Protein AF-A0A3B8U7I8-F1 (afdb_monomer_lite)

Foldseek 3Di:
DDDDDDPDPDDQWDWDDDPFFIWIQAPNDIFTDGCVLVVLVVPDDPVQVVCWDQDPSFKIARPVSRDIDGNVCRVCVVVPVPCPPPPD

pLDDT: mean 72.23, std 17.21, range [31.89, 88.62]

Sequence (88 aa):
MKSAALGKNTSPIEITITKFGLWLYINDEEFFLPYEDHPFFKNATLNDIYNIELLHKEHLYWPTLDVDLSISILKNPSHFPVIAKSKK

Structure (mmCIF, N/CA/C/O backbone):
data_AF-A0A3B8U7I8-F1
#
_entry.id   AF-A0A3B8U7I8-F1
#
loop_
_atom_site.group_PDB
_atom_site.id
_atom_site.type_symbol
_atom_site.label_atom_id
_atom_site.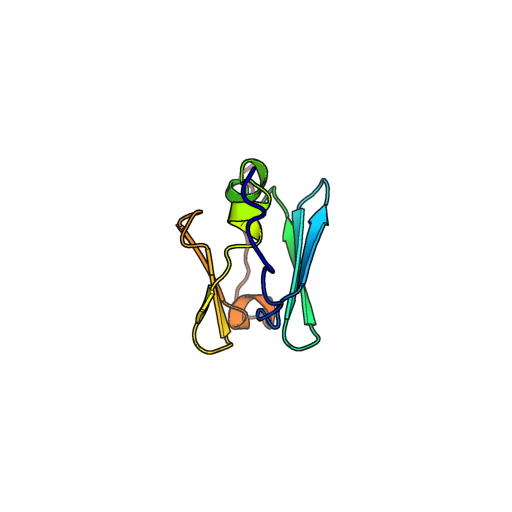label_alt_id
_atom_site.label_comp_id
_atom_site.label_asym_id
_atom_site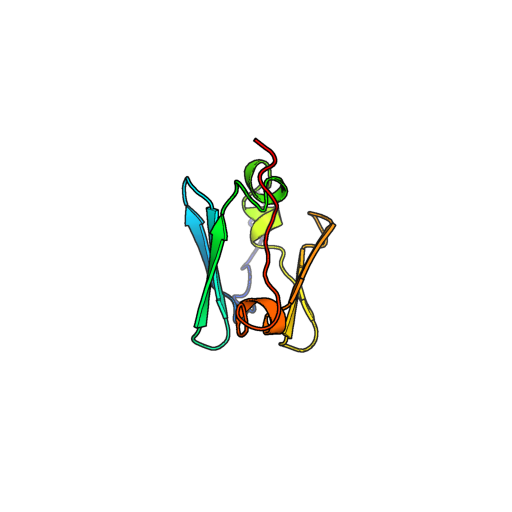.label_entity_id
_atom_site.label_seq_id
_atom_site.pdbx_PDB_ins_code
_atom_site.Cartn_x
_atom_site.Cartn_y
_atom_site.Cartn_z
_atom_site.occupancy
_atom_site.B_iso_or_equiv
_atom_site.auth_seq_id
_atom_site.auth_comp_id
_atom_site.auth_asym_id
_atom_site.auth_atom_id
_atom_site.pdbx_PDB_model_num
ATOM 1 N N . MET A 1 1 ? -15.702 -29.419 11.131 1.00 36.38 1 MET A N 1
ATOM 2 C CA . MET A 1 1 ? -15.078 -28.086 11.003 1.00 36.38 1 MET A CA 1
ATOM 3 C C . MET A 1 1 ? -14.426 -28.040 9.632 1.00 36.38 1 MET A C 1
ATOM 5 O O . MET A 1 1 ? -13.569 -28.872 9.377 1.00 36.38 1 MET A O 1
ATOM 9 N N . LYS A 1 2 ? -14.950 -27.239 8.697 1.00 31.89 2 LYS A N 1
ATOM 10 C CA . LYS A 1 2 ? -14.493 -27.247 7.299 1.00 31.89 2 LYS A CA 1
ATOM 11 C C . LYS A 1 2 ? -13.320 -26.283 7.158 1.00 31.89 2 LYS A C 1
ATOM 13 O O . LYS A 1 2 ? -13.497 -25.076 7.257 1.00 31.89 2 LYS A O 1
ATOM 18 N N . SER A 1 3 ? -12.139 -26.850 6.966 1.00 49.53 3 SER A N 1
ATOM 19 C CA . SER A 1 3 ? -10.937 -26.187 6.478 1.00 49.53 3 SER A CA 1
ATOM 20 C C . SER A 1 3 ? -11.232 -25.565 5.107 1.00 49.53 3 SER A C 1
ATOM 22 O O . SER A 1 3 ? -11.541 -26.283 4.158 1.00 49.53 3 SER A O 1
ATOM 24 N N . ALA A 1 4 ? -11.184 -24.234 5.008 1.00 44.34 4 ALA A N 1
ATOM 25 C CA . ALA A 1 4 ? -11.239 -23.531 3.729 1.00 44.34 4 ALA A CA 1
ATOM 26 C C . ALA A 1 4 ? -9.837 -23.560 3.107 1.00 44.34 4 ALA A C 1
ATOM 28 O O . ALA A 1 4 ? -8.867 -23.067 3.678 1.00 44.34 4 ALA A O 1
ATOM 29 N N . ALA A 1 5 ? -9.744 -24.261 1.984 1.00 41.03 5 ALA A N 1
ATOM 30 C CA . ALA A 1 5 ? -8.520 -24.606 1.292 1.00 41.03 5 ALA A CA 1
ATOM 31 C C . ALA A 1 5 ? -7.833 -23.395 0.635 1.00 41.03 5 ALA A C 1
ATOM 33 O O . ALA A 1 5 ? -8.497 -22.552 0.042 1.00 41.03 5 ALA A O 1
ATOM 34 N N . LEU A 1 6 ? -6.496 -23.399 0.718 1.00 47.50 6 LEU A N 1
ATOM 35 C CA . LEU A 1 6 ? -5.510 -22.810 -0.199 1.00 47.50 6 LEU A CA 1
ATOM 36 C C . LEU A 1 6 ? -5.918 -21.496 -0.899 1.00 47.50 6 LEU A C 1
ATOM 38 O O . LEU A 1 6 ? -6.426 -21.499 -2.021 1.00 47.50 6 LEU A O 1
ATOM 42 N N . GLY A 1 7 ? -5.565 -20.364 -0.287 1.00 40.94 7 GLY A N 1
ATOM 43 C CA . GLY A 1 7 ? -5.396 -19.109 -1.018 1.00 40.94 7 GLY A CA 1
ATOM 44 C C . GLY A 1 7 ? -4.202 -19.252 -1.957 1.00 40.94 7 GLY A C 1
ATOM 45 O O . GLY A 1 7 ? -3.052 -19.133 -1.548 1.00 40.94 7 GLY A O 1
ATOM 46 N N . LYS A 1 8 ? -4.473 -19.629 -3.202 1.00 38.66 8 LYS A N 1
ATOM 47 C CA . LYS A 1 8 ? -3.502 -19.728 -4.289 1.00 38.66 8 LYS A CA 1
ATOM 48 C C . LYS A 1 8 ? -2.784 -18.372 -4.397 1.00 38.66 8 LYS A C 1
ATOM 50 O O . LYS A 1 8 ? -3.439 -17.375 -4.673 1.00 38.66 8 LYS A O 1
ATOM 55 N N . ASN A 1 9 ? -1.471 -18.326 -4.158 1.00 44.25 9 ASN A N 1
ATOM 56 C CA . ASN A 1 9 ? -0.644 -17.147 -4.444 1.00 44.25 9 ASN A CA 1
ATOM 57 C C . ASN A 1 9 ? -0.776 -16.819 -5.940 1.00 44.25 9 ASN A C 1
ATOM 59 O O . ASN A 1 9 ? -0.163 -17.494 -6.766 1.00 44.25 9 ASN A O 1
ATOM 63 N N . THR A 1 10 ? -1.616 -15.852 -6.311 1.00 43.16 10 THR A N 1
ATOM 64 C CA . THR A 1 10 ? -1.781 -15.426 -7.715 1.00 43.16 10 THR A CA 1
ATOM 65 C C . THR A 1 10 ? -1.718 -13.917 -7.911 1.00 43.16 10 THR A C 1
ATOM 67 O O . THR A 1 10 ? -2.040 -13.440 -8.995 1.00 43.16 10 THR A O 1
ATOM 70 N N . SER A 1 11 ? -1.270 -13.163 -6.911 1.00 54.12 11 SER A N 1
ATOM 71 C CA . SER A 1 11 ? -1.021 -11.732 -7.066 1.00 54.12 11 SER A CA 1
ATOM 72 C C . SER A 1 11 ? 0.483 -11.535 -7.278 1.00 54.12 11 SER A C 1
ATOM 74 O O . SER A 1 11 ? 1.247 -11.907 -6.392 1.00 54.12 11 SER A O 1
ATOM 76 N N . PRO A 1 12 ? 0.953 -10.963 -8.402 1.00 65.06 12 PRO A N 1
ATOM 77 C CA . PRO A 1 12 ? 2.362 -10.583 -8.601 1.00 65.06 12 PRO A CA 1
ATOM 78 C C . PRO A 1 12 ? 2.767 -9.373 -7.729 1.00 65.06 12 PRO A C 1
ATOM 80 O O . PRO A 1 12 ? 3.625 -8.583 -8.107 1.00 65.06 12 PRO A O 1
ATOM 83 N N . ILE A 1 13 ? 2.067 -9.184 -6.611 1.00 74.88 13 ILE A N 1
ATOM 84 C CA . ILE A 1 13 ? 2.076 -8.009 -5.756 1.00 74.88 13 ILE A CA 1
ATOM 85 C C . ILE A 1 13 ? 2.296 -8.515 -4.342 1.00 74.88 13 ILE A C 1
ATOM 87 O O . ILE A 1 13 ? 1.450 -9.244 -3.817 1.00 74.88 13 ILE A O 1
ATOM 91 N N . GLU A 1 14 ? 3.401 -8.123 -3.724 1.00 84.62 14 GLU A N 1
ATOM 92 C CA . GLU A 1 14 ? 3.597 -8.344 -2.296 1.00 84.62 14 GLU A CA 1
ATOM 93 C C . GLU A 1 14 ? 3.186 -7.090 -1.533 1.00 84.62 14 GLU A C 1
ATOM 95 O O . GLU A 1 14 ? 3.460 -5.966 -1.953 1.00 84.62 14 GLU A O 1
ATOM 100 N N . ILE A 1 15 ? 2.501 -7.279 -0.409 1.00 85.00 15 ILE A N 1
ATOM 101 C CA . ILE A 1 15 ? 2.056 -6.178 0.443 1.00 85.00 15 ILE A CA 1
ATOM 102 C C . ILE A 1 15 ? 2.666 -6.370 1.821 1.00 85.00 15 ILE A C 1
ATOM 104 O O . ILE A 1 15 ? 2.472 -7.408 2.450 1.00 85.00 15 ILE A O 1
ATOM 108 N N . THR A 1 16 ? 3.377 -5.357 2.305 1.00 87.25 16 THR A N 1
ATOM 109 C CA . THR A 1 16 ? 3.936 -5.337 3.657 1.00 87.25 16 THR A CA 1
ATOM 110 C C . THR A 1 16 ? 3.309 -4.208 4.458 1.00 87.25 16 THR A C 1
ATOM 112 O O . THR A 1 16 ? 3.365 -3.040 4.091 1.00 87.25 16 THR A O 1
ATOM 115 N N . ILE A 1 17 ? 2.713 -4.550 5.592 1.00 85.31 17 ILE A N 1
ATOM 116 C CA . ILE A 1 17 ? 1.980 -3.602 6.430 1.00 85.31 17 ILE A CA 1
ATOM 117 C C . ILE A 1 17 ? 2.884 -3.146 7.566 1.00 85.31 17 ILE A C 1
ATOM 119 O O . ILE A 1 17 ? 3.475 -3.958 8.276 1.00 85.31 17 ILE A O 1
ATOM 123 N N . THR A 1 18 ? 2.974 -1.837 7.765 1.00 86.00 18 THR A N 1
ATOM 124 C CA . THR A 1 18 ? 3.760 -1.234 8.843 1.00 86.00 18 THR A CA 1
ATOM 125 C C . THR A 1 18 ? 2.878 -0.357 9.724 1.00 86.00 18 THR A C 1
ATOM 127 O O . THR A 1 18 ? 1.738 -0.043 9.386 1.00 86.00 18 THR A O 1
ATOM 130 N N . LYS A 1 19 ? 3.414 0.086 10.867 1.00 85.69 19 LYS A N 1
ATOM 131 C CA . LYS A 1 19 ? 2.721 1.028 11.765 1.00 85.69 19 LYS A CA 1
ATOM 132 C C . LYS A 1 19 ? 2.454 2.406 11.144 1.00 85.69 19 LYS A C 1
ATOM 134 O O . LYS A 1 19 ? 1.620 3.141 11.661 1.00 85.69 19 LYS A O 1
ATOM 139 N N . PHE A 1 20 ? 3.179 2.766 10.087 1.00 85.69 20 PHE A N 1
ATOM 140 C CA . PHE A 1 20 ? 3.104 4.088 9.461 1.00 85.69 20 PHE A CA 1
ATOM 141 C C . PHE A 1 20 ? 2.385 4.073 8.110 1.00 85.69 20 PHE A C 1
ATOM 143 O O . PHE A 1 20 ? 1.942 5.122 7.655 1.00 85.69 20 PHE A O 1
ATOM 150 N N . GLY A 1 21 ? 2.264 2.910 7.474 1.00 88.12 21 GLY A N 1
ATOM 151 C CA . GLY A 1 21 ? 1.725 2.792 6.127 1.00 88.12 21 GLY A CA 1
ATOM 152 C C . GLY A 1 21 ? 1.846 1.386 5.559 1.00 88.12 21 GLY A C 1
ATOM 153 O O . GLY A 1 21 ? 2.184 0.433 6.269 1.00 88.12 21 GLY A O 1
ATOM 154 N N . LEU A 1 22 ? 1.626 1.283 4.257 1.00 87.94 22 LEU A N 1
ATOM 155 C CA . LEU A 1 22 ? 1.748 0.063 3.473 1.00 87.94 22 LEU A CA 1
ATOM 156 C C . LEU A 1 22 ? 2.928 0.159 2.515 1.00 87.94 22 LEU A C 1
ATOM 158 O O . LEU A 1 22 ? 3.189 1.205 1.936 1.00 87.94 22 LEU A O 1
ATOM 162 N N . TRP A 1 23 ? 3.602 -0.958 2.316 1.00 87.94 23 TRP A N 1
ATOM 163 C CA . TRP A 1 23 ? 4.541 -1.174 1.231 1.00 87.94 23 TRP A CA 1
ATOM 164 C C . TRP A 1 23 ? 3.896 -2.089 0.207 1.00 87.94 23 TRP A C 1
ATOM 166 O O . TRP A 1 23 ? 3.297 -3.101 0.570 1.00 87.94 23 TRP A O 1
ATOM 176 N N . LEU A 1 24 ? 4.035 -1.731 -1.059 1.00 86.19 24 LEU A N 1
ATOM 177 C CA . LEU A 1 24 ? 3.610 -2.521 -2.200 1.00 86.19 24 LEU A CA 1
ATOM 178 C C . LEU A 1 24 ? 4.837 -2.848 -3.030 1.00 86.19 24 LEU A C 1
ATOM 180 O O . LEU A 1 24 ? 5.551 -1.937 -3.432 1.00 86.19 24 LEU A O 1
ATOM 184 N N . TYR A 1 25 ? 5.061 -4.121 -3.307 1.00 84.06 25 TYR A N 1
ATOM 185 C CA . TYR A 1 25 ? 6.118 -4.573 -4.194 1.00 84.06 25 TYR A CA 1
ATOM 186 C C . TYR A 1 25 ? 5.505 -5.182 -5.445 1.00 84.06 25 TYR A C 1
ATOM 188 O O . TYR A 1 25 ? 4.795 -6.185 -5.365 1.00 84.06 25 TYR A O 1
ATOM 196 N N . ILE A 1 26 ? 5.712 -4.535 -6.591 1.00 81.06 26 ILE A N 1
ATOM 197 C CA . ILE A 1 26 ? 5.055 -4.875 -7.856 1.00 81.06 26 ILE A CA 1
ATOM 198 C C . ILE A 1 26 ? 6.030 -4.625 -8.997 1.00 81.06 26 ILE A C 1
ATOM 200 O O . ILE A 1 26 ? 6.601 -3.544 -9.084 1.00 81.06 26 ILE A O 1
ATOM 204 N N . ASN A 1 27 ? 6.171 -5.587 -9.915 1.00 76.44 27 ASN A N 1
ATOM 205 C CA . ASN A 1 27 ? 7.074 -5.477 -11.072 1.00 76.44 27 ASN A CA 1
ATOM 206 C C . ASN A 1 27 ? 8.516 -5.084 -10.675 1.00 76.44 27 ASN A C 1
ATOM 208 O O . ASN A 1 27 ? 9.096 -4.191 -11.291 1.00 76.44 27 ASN A O 1
ATOM 212 N N . ASP A 1 28 ? 9.058 -5.727 -9.637 1.00 77.12 28 ASP A N 1
ATOM 213 C CA . ASP A 1 28 ? 10.397 -5.472 -9.083 1.00 77.12 28 ASP A CA 1
ATOM 214 C C . ASP A 1 28 ? 10.615 -4.071 -8.473 1.00 77.12 28 ASP A C 1
ATOM 216 O O . ASP A 1 28 ? 11.746 -3.686 -8.178 1.00 77.12 28 ASP A O 1
ATOM 220 N N . GLU A 1 29 ? 9.544 -3.316 -8.224 1.00 79.94 29 GLU A N 1
ATOM 221 C CA . GLU A 1 29 ? 9.598 -1.987 -7.615 1.00 79.94 29 GLU A CA 1
ATOM 222 C C . GLU A 1 29 ? 8.804 -1.927 -6.313 1.00 79.94 29 GLU A C 1
ATOM 224 O O . GLU A 1 29 ? 7.712 -2.486 -6.200 1.00 79.94 29 GLU A O 1
ATOM 229 N N . GLU A 1 30 ? 9.355 -1.213 -5.332 1.00 85.12 30 GLU A N 1
ATOM 230 C CA . GLU A 1 30 ? 8.735 -0.976 -4.031 1.00 85.12 30 GLU A CA 1
ATOM 231 C C . GLU A 1 30 ? 8.108 0.421 -3.970 1.00 85.12 30 GLU A C 1
ATOM 233 O O . GLU A 1 30 ? 8.749 1.430 -4.271 1.00 85.12 30 GLU A O 1
ATOM 238 N N . PHE A 1 31 ? 6.865 0.489 -3.504 1.00 84.56 31 PHE A N 1
ATOM 239 C CA . PHE A 1 31 ? 6.112 1.720 -3.316 1.00 84.56 31 PHE A CA 1
ATOM 240 C C . PHE A 1 31 ? 5.610 1.826 -1.886 1.00 84.56 31 PHE A C 1
ATOM 242 O O . PHE A 1 31 ? 4.970 0.909 -1.370 1.00 84.56 31 PHE A O 1
ATOM 249 N N . PHE A 1 32 ? 5.863 2.969 -1.257 1.00 86.12 32 PHE A N 1
ATOM 250 C CA . PHE A 1 32 ? 5.403 3.245 0.096 1.00 86.12 32 PHE A CA 1
ATOM 251 C C . PHE A 1 32 ? 4.173 4.154 0.090 1.00 86.12 32 PHE A C 1
ATOM 253 O O . PHE A 1 32 ? 4.184 5.233 -0.498 1.00 86.12 32 PHE A O 1
ATOM 260 N N . LEU A 1 33 ? 3.131 3.719 0.791 1.00 84.69 33 LEU A N 1
ATOM 261 C CA . LEU A 1 33 ? 1.861 4.407 0.977 1.00 84.69 33 LEU A CA 1
ATOM 262 C C . LEU A 1 33 ? 1.681 4.743 2.464 1.00 84.69 33 LEU A C 1
ATOM 264 O O . LEU A 1 33 ? 1.253 3.882 3.241 1.00 84.69 33 LEU A O 1
ATOM 268 N N . PRO A 1 34 ? 1.998 5.969 2.902 1.00 86.44 34 PRO A N 1
ATOM 269 C CA . PRO A 1 34 ? 1.801 6.374 4.289 1.00 86.44 34 PRO A CA 1
ATOM 270 C C . PRO A 1 34 ? 0.308 6.483 4.634 1.00 86.44 34 PRO A C 1
ATOM 272 O O . PRO A 1 34 ? -0.503 6.963 3.842 1.00 86.44 34 PRO A O 1
ATOM 275 N N . TYR A 1 35 ? -0.068 6.107 5.859 1.00 85.00 35 TYR A N 1
ATOM 276 C CA . TYR A 1 35 ? -1.447 6.259 6.348 1.00 85.00 35 TYR A CA 1
ATOM 277 C C . TYR A 1 35 ? -1.878 7.717 6.522 1.00 85.00 35 TYR A C 1
ATOM 279 O O . TYR A 1 35 ? -3.071 7.981 6.656 1.00 85.00 35 TYR A O 1
ATOM 287 N N . GLU A 1 36 ? -0.929 8.652 6.571 1.00 84.06 36 GLU A N 1
ATOM 288 C CA . GLU A 1 36 ? -1.222 10.086 6.640 1.00 84.06 36 GLU A CA 1
ATOM 289 C C . GLU A 1 36 ? -1.887 10.580 5.350 1.00 84.06 36 GLU A C 1
ATOM 291 O O . GLU A 1 36 ? -2.875 11.308 5.421 1.00 84.06 36 GLU A O 1
ATOM 296 N N . ASP A 1 37 ? -1.410 10.111 4.194 1.00 78.75 37 ASP A N 1
ATOM 297 C CA . ASP A 1 37 ? -1.992 10.430 2.885 1.00 78.75 37 ASP A CA 1
ATOM 298 C C . ASP A 1 37 ? -3.149 9.485 2.527 1.00 78.75 37 ASP A C 1
ATOM 300 O O . ASP A 1 37 ? -4.072 9.848 1.793 1.00 78.75 37 ASP A O 1
ATOM 304 N N . HIS A 1 38 ? -3.124 8.268 3.077 1.00 80.56 38 HIS A N 1
ATOM 305 C CA . HIS A 1 38 ? -4.059 7.195 2.752 1.00 80.56 38 HIS A CA 1
ATOM 306 C C . HIS A 1 38 ? -4.706 6.584 4.010 1.00 80.56 38 HIS A C 1
ATOM 308 O O . HIS A 1 38 ? -4.473 5.415 4.345 1.00 80.56 38 HIS A O 1
ATOM 314 N N . PRO A 1 39 ? -5.550 7.348 4.733 1.00 82.31 39 PRO A N 1
ATOM 315 C CA . PRO A 1 39 ? -6.124 6.920 6.012 1.00 82.31 39 PRO A CA 1
ATOM 316 C C . PRO A 1 39 ? -7.108 5.751 5.880 1.00 82.31 39 PRO A C 1
ATOM 318 O O . PRO A 1 39 ? -7.389 5.074 6.866 1.00 82.31 39 PRO A O 1
ATOM 321 N N . PHE A 1 40 ? -7.607 5.479 4.674 1.00 80.94 40 PHE A N 1
ATOM 322 C CA . PHE A 1 40 ? -8.482 4.343 4.367 1.00 80.94 40 PHE A CA 1
ATOM 323 C C . PHE A 1 40 ? -7.832 2.997 4.704 1.00 80.94 40 PHE A C 1
ATOM 325 O O . PHE A 1 40 ? -8.499 2.108 5.226 1.00 80.94 40 PHE A O 1
ATOM 332 N N . PHE A 1 41 ? -6.515 2.873 4.529 1.00 83.19 41 PHE A N 1
ATOM 333 C CA . PHE A 1 41 ? -5.795 1.656 4.896 1.00 83.1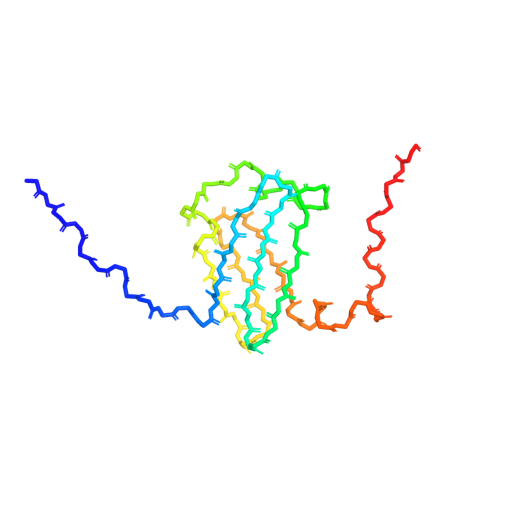9 41 PHE A CA 1
ATOM 334 C C . PHE A 1 41 ? -5.577 1.498 6.405 1.00 83.19 41 PHE A C 1
ATOM 336 O O . PHE A 1 41 ? -5.345 0.391 6.877 1.00 83.19 41 PHE A O 1
ATOM 343 N N . LYS A 1 42 ? -5.681 2.582 7.184 1.00 83.19 42 LYS A N 1
ATOM 344 C CA . LYS A 1 42 ? -5.449 2.555 8.637 1.00 83.19 42 LYS A CA 1
ATOM 345 C C . LYS A 1 42 ? -6.497 1.726 9.386 1.00 83.19 42 LYS A C 1
ATOM 347 O O . LYS A 1 42 ? -6.178 1.124 10.407 1.00 83.19 42 LYS A O 1
ATOM 352 N N . ASN A 1 43 ? -7.733 1.720 8.886 1.00 83.50 43 ASN A N 1
ATOM 353 C CA . ASN A 1 43 ? -8.861 0.992 9.476 1.00 83.50 43 ASN A CA 1
ATOM 354 C C . ASN A 1 43 ? -9.261 -0.253 8.665 1.00 83.50 43 ASN A C 1
ATOM 356 O O . ASN A 1 43 ? -10.198 -0.950 9.049 1.00 83.50 43 ASN A O 1
ATOM 360 N N . ALA A 1 44 ? -8.582 -0.515 7.547 1.00 84.00 44 ALA A N 1
ATOM 361 C CA . ALA A 1 44 ? -8.828 -1.671 6.699 1.00 84.00 44 ALA A CA 1
ATOM 362 C C . ALA A 1 44 ? -8.387 -2.963 7.398 1.00 84.00 44 ALA A C 1
ATOM 364 O O . ALA A 1 44 ? -7.377 -2.987 8.108 1.00 84.00 44 ALA A O 1
ATOM 365 N N . THR A 1 45 ? -9.117 -4.060 7.189 1.00 85.31 45 THR A N 1
ATOM 366 C CA . THR A 1 45 ? -8.642 -5.360 7.664 1.00 85.31 45 THR A CA 1
ATOM 367 C C . THR A 1 45 ? -7.522 -5.872 6.764 1.00 85.31 45 THR A C 1
ATOM 369 O O . THR A 1 45 ? -7.405 -5.483 5.602 1.00 85.31 45 THR A O 1
ATOM 372 N N . LEU A 1 46 ? -6.707 -6.798 7.282 1.00 81.25 46 LEU A N 1
ATOM 373 C CA . LEU A 1 46 ? -5.692 -7.481 6.472 1.00 81.25 46 LEU A CA 1
ATOM 374 C C . LEU A 1 46 ? -6.316 -8.066 5.203 1.00 81.25 46 LEU A C 1
ATOM 376 O O . LEU A 1 46 ? -5.768 -7.915 4.120 1.00 81.25 46 LEU A O 1
ATOM 380 N N . ASN A 1 47 ? -7.486 -8.690 5.338 1.00 82.81 47 ASN A N 1
ATOM 381 C CA . ASN A 1 47 ? -8.165 -9.318 4.218 1.00 82.81 47 ASN A CA 1
ATOM 382 C C . ASN A 1 47 ? -8.564 -8.295 3.148 1.00 82.81 47 ASN A C 1
ATOM 384 O O . ASN A 1 47 ? -8.417 -8.589 1.970 1.00 82.81 47 ASN A O 1
ATOM 388 N N . ASP A 1 48 ? -8.993 -7.095 3.545 1.00 85.06 48 ASP A N 1
ATOM 389 C CA . ASP A 1 48 ? -9.349 -6.026 2.606 1.00 85.06 48 ASP A CA 1
ATOM 390 C C . ASP A 1 48 ? -8.114 -5.501 1.877 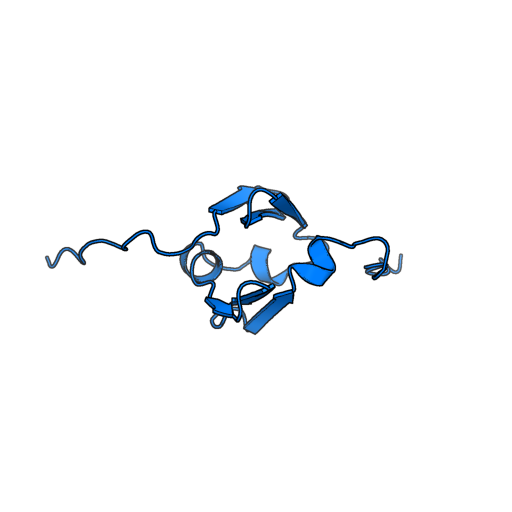1.00 85.06 48 ASP A C 1
ATOM 392 O O . ASP A 1 48 ? -8.165 -5.295 0.673 1.00 85.06 48 ASP A O 1
ATOM 396 N N . ILE A 1 49 ? -6.989 -5.342 2.584 1.00 84.50 49 ILE A N 1
ATOM 397 C CA . ILE A 1 49 ? -5.718 -4.877 2.008 1.00 84.50 49 ILE A CA 1
ATOM 398 C C . ILE A 1 49 ? -5.143 -5.908 1.029 1.00 84.50 49 ILE A C 1
ATOM 400 O O . ILE A 1 49 ? -4.635 -5.536 -0.026 1.00 84.50 49 ILE A O 1
ATOM 404 N N . TYR A 1 50 ? -5.220 -7.199 1.349 1.00 82.31 50 TYR A N 1
ATOM 405 C CA . TYR A 1 50 ? -4.771 -8.258 0.441 1.00 82.31 50 TYR A CA 1
ATOM 406 C C . TYR A 1 50 ? -5.765 -8.533 -0.696 1.00 82.31 50 TYR A C 1
ATOM 408 O O . TYR A 1 50 ? -5.381 -9.144 -1.693 1.00 82.31 50 TYR A O 1
ATOM 416 N N . ASN A 1 51 ? -7.015 -8.070 -0.583 1.00 85.50 51 ASN A N 1
ATOM 417 C CA . ASN A 1 51 ? -8.025 -8.163 -1.63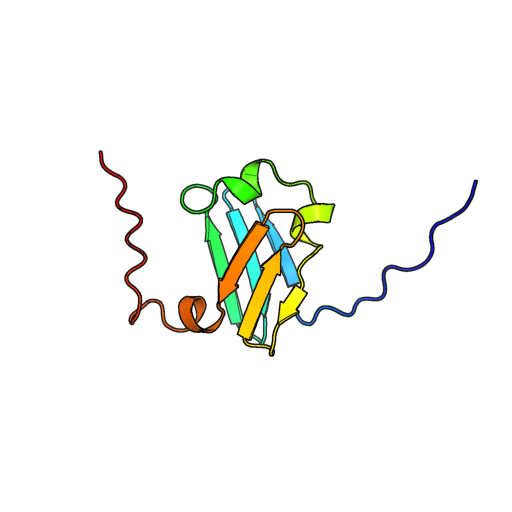5 1.00 85.50 51 ASN A CA 1
ATOM 418 C C . ASN A 1 51 ? -7.826 -7.064 -2.689 1.00 85.50 51 ASN A C 1
ATOM 420 O O . ASN A 1 51 ? -8.659 -6.173 -2.856 1.00 85.50 51 ASN A O 1
ATOM 424 N N . ILE A 1 52 ? -6.679 -7.122 -3.360 1.00 83.62 52 ILE A N 1
ATOM 425 C CA . ILE A 1 52 ? -6.273 -6.203 -4.417 1.00 83.62 52 ILE A CA 1
ATOM 426 C C . ILE A 1 52 ? -6.450 -6.856 -5.789 1.00 83.62 52 ILE A C 1
ATOM 428 O O . ILE A 1 52 ? -6.056 -8.002 -6.016 1.00 83.62 52 ILE A O 1
ATOM 432 N N . GLU A 1 53 ? -7.001 -6.103 -6.730 1.00 85.31 53 GLU A N 1
ATOM 433 C CA . GLU A 1 53 ? -7.155 -6.485 -8.125 1.00 85.31 53 GLU A CA 1
ATOM 434 C C . GLU A 1 53 ? -6.188 -5.677 -8.992 1.00 85.31 53 GLU A C 1
ATOM 436 O O . GLU A 1 53 ? -6.232 -4.448 -9.039 1.00 85.31 53 GLU A O 1
ATOM 441 N N . LEU A 1 54 ? -5.296 -6.378 -9.695 1.00 80.50 54 LEU A N 1
ATOM 442 C CA . LEU A 1 54 ? -4.387 -5.763 -10.657 1.00 80.50 54 LEU A CA 1
ATOM 443 C C . LEU A 1 54 ? -5.073 -5.655 -12.021 1.00 80.50 54 LEU A C 1
ATOM 445 O O . LEU A 1 54 ? -5.071 -6.594 -12.823 1.00 80.50 54 LEU A O 1
ATOM 449 N N . LEU A 1 55 ? -5.629 -4.487 -12.306 1.00 79.06 55 LEU A N 1
ATOM 450 C CA . LEU A 1 55 ? -6.204 -4.149 -13.594 1.00 79.06 55 LEU A CA 1
ATOM 451 C C . LEU A 1 55 ? -5.091 -3.742 -14.568 1.00 79.06 55 LEU A C 1
ATOM 453 O O . LEU A 1 55 ? -4.279 -2.852 -14.319 1.00 79.06 55 LEU A O 1
ATOM 457 N N . HIS A 1 56 ? -5.032 -4.444 -15.699 1.00 73.06 56 HIS A N 1
ATOM 458 C CA . HIS A 1 56 ? -4.154 -4.123 -16.837 1.00 73.06 56 HIS A CA 1
ATOM 459 C C . HIS A 1 56 ? -2.649 -4.057 -16.505 1.00 73.06 56 HIS A C 1
ATOM 461 O O . HIS A 1 56 ? -1.881 -3.499 -17.276 1.00 73.06 56 HIS A O 1
ATOM 467 N N . LYS A 1 57 ? -2.211 -4.674 -15.394 1.00 72.38 57 LYS A N 1
ATOM 468 C CA . LYS A 1 57 ? -0.819 -4.657 -14.890 1.00 72.38 57 LYS A CA 1
ATOM 469 C C . LYS A 1 57 ? -0.286 -3.287 -14.458 1.00 72.38 57 LYS A C 1
ATOM 471 O O . LYS A 1 57 ? 0.882 -3.196 -14.091 1.00 72.38 57 LYS A O 1
ATOM 476 N N . GLU A 1 58 ? -1.130 -2.261 -14.463 1.00 76.38 58 GLU A N 1
ATOM 477 C CA . GLU A 1 58 ? -0.750 -0.879 -14.152 1.00 76.38 58 GLU A CA 1
ATOM 478 C C . GLU A 1 58 ? -1.682 -0.222 -13.129 1.00 76.38 58 GLU A C 1
ATOM 480 O O . GLU A 1 58 ? -1.297 0.770 -12.519 1.00 76.38 58 GLU A O 1
ATOM 485 N N . HIS A 1 59 ? -2.873 -0.772 -12.895 1.00 83.12 59 HIS A N 1
ATOM 486 C CA . HIS A 1 59 ? -3.856 -0.229 -11.965 1.00 83.12 59 HIS A CA 1
ATOM 487 C C . HIS A 1 59 ? -4.139 -1.220 -10.844 1.00 83.12 59 HIS A C 1
ATOM 489 O O . HIS A 1 59 ? -4.403 -2.394 -11.075 1.00 83.12 59 HIS A O 1
ATOM 495 N N . LEU A 1 60 ? -4.086 -0.728 -9.622 1.00 85.06 60 LEU A N 1
ATOM 496 C CA . LEU A 1 60 ? -4.387 -1.437 -8.398 1.00 85.06 60 LEU A CA 1
ATOM 497 C C . LEU A 1 60 ? -5.755 -0.993 -7.931 1.00 85.06 60 LEU A C 1
ATOM 499 O O . LEU A 1 60 ? -5.977 0.198 -7.738 1.00 85.06 60 LEU A O 1
ATOM 503 N N . TYR A 1 61 ? -6.655 -1.940 -7.743 1.00 87.19 61 TYR A N 1
ATOM 504 C CA . TYR A 1 61 ? -7.991 -1.653 -7.264 1.00 87.19 61 TYR A CA 1
ATOM 505 C C . TYR A 1 61 ? -8.288 -2.482 -6.023 1.00 87.19 61 TYR A C 1
ATOM 507 O O . TYR A 1 61 ? -8.158 -3.701 -6.037 1.00 87.19 61 TYR A O 1
ATOM 515 N N . TRP A 1 62 ? -8.686 -1.819 -4.944 1.00 88.62 62 TRP A N 1
ATOM 516 C CA . TRP A 1 62 ? -9.201 -2.450 -3.738 1.00 88.62 62 TRP A CA 1
ATOM 517 C C . TRP A 1 62 ? -10.725 -2.341 -3.743 1.00 88.62 62 TRP A C 1
ATOM 519 O O . TRP A 1 62 ? -11.254 -1.364 -3.208 1.00 88.62 62 TRP A O 1
ATOM 529 N N . PRO A 1 63 ? -11.455 -3.330 -4.289 1.00 83.06 63 PRO A N 1
ATOM 530 C CA . PRO A 1 63 ? -12.917 -3.294 -4.350 1.00 83.06 63 PRO A CA 1
ATOM 531 C C . PRO A 1 63 ? -13.575 -3.160 -2.974 1.00 83.06 63 PRO A C 1
ATOM 533 O O . PRO A 1 63 ? -14.649 -2.585 -2.852 1.00 83.06 63 PRO A O 1
ATOM 536 N N . THR A 1 64 ? -12.940 -3.674 -1.918 1.00 84.94 64 THR A N 1
ATOM 537 C CA . THR A 1 64 ? -13.495 -3.597 -0.560 1.00 84.94 64 THR A CA 1
ATOM 538 C C . THR A 1 64 ? -13.315 -2.226 0.084 1.00 84.94 64 THR A C 1
ATOM 540 O O . THR A 1 64 ? -14.153 -1.807 0.879 1.00 84.94 64 THR A O 1
ATOM 543 N N . LEU A 1 65 ? -12.220 -1.538 -0.242 1.00 83.56 65 LEU A N 1
ATOM 544 C CA . LEU A 1 65 ? -11.920 -0.205 0.286 1.00 83.56 65 LEU A CA 1
ATOM 545 C C . LEU A 1 65 ? -12.445 0.907 -0.623 1.00 83.56 65 LEU A C 1
ATOM 547 O O . LEU A 1 65 ? -12.462 2.058 -0.200 1.00 83.56 65 LEU A O 1
ATOM 551 N N . ASP A 1 66 ? -12.870 0.549 -1.837 1.00 83.25 66 ASP A N 1
ATOM 552 C CA . ASP A 1 66 ? -13.222 1.462 -2.923 1.00 83.25 66 ASP A CA 1
ATOM 553 C C . ASP A 1 66 ? -12.086 2.452 -3.230 1.00 83.25 66 ASP A C 1
ATOM 555 O O . ASP A 1 66 ? -12.271 3.660 -3.345 1.00 83.25 66 ASP A O 1
ATOM 559 N N . VAL A 1 67 ? -10.864 1.914 -3.292 1.00 83.75 67 VAL A N 1
ATOM 560 C CA . VAL A 1 67 ? -9.627 2.674 -3.517 1.00 83.75 67 VAL A CA 1
ATOM 561 C C . VAL A 1 67 ? -8.966 2.175 -4.790 1.00 83.75 67 VAL A C 1
ATOM 563 O O . VAL A 1 67 ? -8.711 0.979 -4.923 1.00 83.75 67 VAL A O 1
ATOM 566 N N . ASP A 1 68 ? -8.617 3.088 -5.690 1.00 85.94 68 ASP A N 1
ATOM 567 C CA . ASP A 1 68 ? -7.775 2.809 -6.847 1.00 85.94 68 ASP A CA 1
ATOM 568 C C . ASP A 1 68 ? -6.424 3.538 -6.751 1.00 85.94 68 ASP A C 1
ATOM 570 O O . ASP A 1 68 ? -6.327 4.678 -6.298 1.00 85.94 68 ASP A O 1
ATOM 574 N N . LEU A 1 69 ? -5.350 2.860 -7.157 1.00 82.75 69 LEU A N 1
ATOM 575 C CA . LEU A 1 69 ? -4.008 3.424 -7.276 1.00 82.75 69 LEU A CA 1
ATOM 576 C C . LEU A 1 69 ? -3.391 3.007 -8.605 1.00 82.75 69 LEU A C 1
ATOM 578 O O . LEU A 1 69 ? -3.457 1.851 -9.004 1.00 82.75 69 LEU A O 1
ATOM 582 N N . SER A 1 70 ? -2.736 3.938 -9.290 1.00 82.94 70 SER A N 1
ATOM 583 C CA . SER A 1 70 ? -2.055 3.638 -10.553 1.00 82.94 70 SER A CA 1
ATOM 584 C C . SER A 1 70 ? -0.553 3.497 -10.321 1.00 82.94 70 SER A C 1
ATOM 586 O O . SER A 1 70 ? 0.093 4.424 -9.834 1.00 82.94 70 SER A O 1
ATOM 588 N N . ILE A 1 71 ? 0.029 2.368 -10.723 1.00 79.12 71 ILE A N 1
ATOM 589 C CA . ILE A 1 71 ? 1.476 2.110 -10.680 1.00 79.12 71 ILE A CA 1
ATOM 590 C C . ILE A 1 71 ? 2.230 3.172 -11.483 1.00 79.12 71 ILE A C 1
ATOM 592 O O . ILE A 1 71 ? 3.314 3.582 -11.096 1.00 79.12 71 ILE A O 1
ATOM 596 N N . SER A 1 72 ? 1.649 3.681 -12.567 1.00 74.50 72 SER A N 1
ATOM 597 C CA . SER A 1 72 ? 2.216 4.774 -13.363 1.00 74.50 72 SER A CA 1
ATOM 598 C C . SER A 1 72 ? 2.363 6.087 -12.578 1.00 74.50 72 SER A C 1
ATOM 600 O O . SER A 1 72 ? 3.335 6.812 -12.795 1.00 74.50 72 SER A O 1
ATOM 602 N N . ILE A 1 73 ? 1.468 6.367 -11.620 1.00 70.56 73 ILE A N 1
ATOM 603 C CA . ILE A 1 73 ? 1.604 7.498 -10.682 1.00 70.56 73 ILE A CA 1
ATOM 604 C C . ILE A 1 73 ? 2.717 7.205 -9.670 1.00 70.56 73 ILE A C 1
ATOM 606 O O . ILE A 1 73 ? 3.531 8.081 -9.384 1.00 70.56 73 ILE A O 1
ATOM 610 N N . LEU A 1 74 ? 2.784 5.967 -9.173 1.00 73.44 74 LEU A N 1
ATOM 611 C CA . LEU A 1 74 ? 3.792 5.546 -8.202 1.00 73.44 74 LEU A CA 1
ATOM 612 C C . LEU A 1 74 ? 5.219 5.519 -8.798 1.00 73.44 74 LEU A C 1
ATOM 614 O O . LEU A 1 74 ? 6.161 5.933 -8.128 1.00 73.44 74 LEU A O 1
ATOM 618 N N . LYS A 1 75 ? 5.378 5.103 -10.065 1.00 70.56 75 LYS A N 1
ATOM 619 C CA . LYS A 1 75 ? 6.649 5.083 -10.823 1.00 70.56 75 LYS A CA 1
ATOM 620 C C . LYS A 1 75 ? 7.199 6.475 -11.111 1.00 70.56 75 LYS A C 1
ATOM 622 O O . LYS A 1 75 ? 8.409 6.673 -11.076 1.00 70.56 75 LYS A O 1
ATOM 627 N N . ASN A 1 76 ? 6.324 7.428 -11.430 1.00 64.75 76 ASN A N 1
ATOM 628 C CA . ASN A 1 76 ? 6.705 8.785 -11.819 1.00 64.75 76 ASN A CA 1
ATOM 629 C C . ASN A 1 76 ? 6.130 9.833 -10.850 1.00 64.75 76 ASN A C 1
ATOM 631 O O . ASN A 1 76 ? 5.325 10.681 -11.257 1.00 64.75 76 ASN A O 1
ATOM 635 N N . PRO A 1 77 ? 6.606 9.870 -9.589 1.00 58.66 77 PRO A N 1
ATOM 636 C CA . PRO A 1 77 ? 6.191 10.896 -8.635 1.00 58.66 77 PRO A CA 1
ATOM 637 C C . PRO A 1 77 ? 6.608 12.308 -9.089 1.00 58.66 77 PRO A C 1
ATOM 639 O O . PRO A 1 77 ? 6.058 13.302 -8.632 1.00 58.66 77 PRO A O 1
ATOM 642 N N . SER A 1 78 ? 7.558 12.430 -10.026 1.00 54.22 78 SER A N 1
ATOM 643 C CA . SER A 1 78 ? 7.982 13.714 -10.602 1.00 54.22 78 SER A CA 1
ATOM 644 C C . SER A 1 78 ? 6.968 14.336 -11.575 1.00 54.22 78 SER A C 1
ATOM 646 O O . SER A 1 78 ? 7.027 15.540 -11.805 1.00 54.22 78 SER A O 1
ATOM 648 N N . HIS A 1 79 ? 6.048 13.550 -12.149 1.00 49.81 79 HIS A N 1
ATOM 649 C CA . HIS A 1 79 ? 4.994 14.054 -13.046 1.00 49.81 79 HIS A CA 1
ATOM 650 C C . HIS A 1 79 ? 3.683 14.360 -12.319 1.00 49.81 79 HIS A C 1
ATOM 652 O O . HIS A 1 79 ? 2.888 15.170 -12.793 1.00 49.81 79 HIS A O 1
ATOM 658 N N . PHE A 1 80 ? 3.474 13.743 -11.158 1.00 50.16 80 PHE A N 1
ATOM 659 C CA . PHE A 1 80 ? 2.340 14.012 -10.293 1.00 50.16 80 PHE A CA 1
ATOM 660 C C . PHE A 1 80 ? 2.880 14.476 -8.951 1.00 50.16 80 PHE A C 1
ATOM 662 O O . PHE A 1 80 ? 3.226 13.637 -8.121 1.00 50.16 80 PHE A O 1
ATOM 669 N N . PRO A 1 81 ? 2.9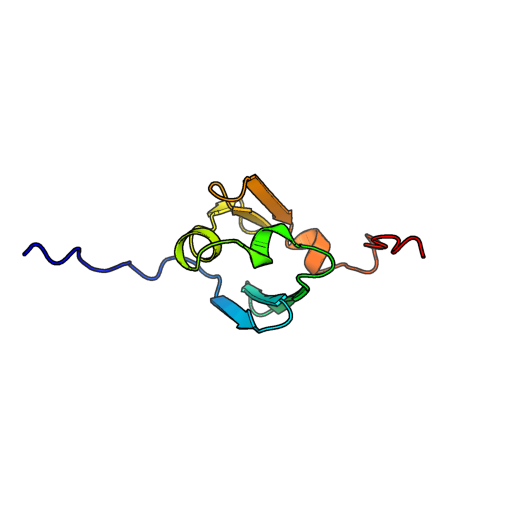60 15.795 -8.704 1.00 43.50 81 PRO A N 1
ATOM 670 C CA . PRO A 1 81 ? 3.202 16.267 -7.361 1.00 43.50 81 PRO A CA 1
ATOM 671 C C . PRO A 1 81 ? 1.975 15.854 -6.548 1.00 43.50 81 PRO A C 1
ATOM 673 O O . PRO A 1 81 ? 0.965 16.558 -6.530 1.00 43.50 81 PRO A O 1
ATOM 676 N N . VAL A 1 82 ? 2.046 14.695 -5.888 1.00 50.88 82 VAL A N 1
ATOM 677 C CA . VAL A 1 82 ? 1.127 14.311 -4.818 1.00 50.88 82 VAL A CA 1
ATOM 678 C C . VAL A 1 82 ? 1.466 15.215 -3.640 1.00 50.88 82 VAL A C 1
ATOM 680 O O . VAL A 1 82 ? 2.034 14.822 -2.632 1.00 50.88 82 VAL A O 1
ATOM 683 N N . ILE A 1 83 ? 1.178 16.503 -3.804 1.00 45.06 83 ILE A N 1
ATOM 684 C CA . ILE A 1 83 ? 1.077 17.429 -2.699 1.00 45.06 83 ILE A CA 1
ATOM 685 C C . ILE A 1 83 ? -0.342 17.206 -2.199 1.00 45.06 83 ILE A C 1
ATOM 687 O O . ILE A 1 83 ? -1.261 17.963 -2.527 1.00 45.06 83 ILE A O 1
ATOM 691 N N . ALA A 1 84 ? -0.528 16.162 -1.391 1.00 45.94 84 ALA A N 1
ATOM 692 C CA . ALA A 1 84 ? -1.518 16.254 -0.339 1.00 45.94 84 ALA A CA 1
ATOM 693 C C . ALA A 1 84 ? -1.089 17.473 0.486 1.00 45.94 84 ALA A C 1
ATOM 695 O O . ALA A 1 84 ? -0.154 17.429 1.284 1.00 45.94 84 ALA A O 1
ATOM 696 N N . LYS A 1 85 ? -1.668 18.639 0.176 1.00 41.88 85 LYS A N 1
ATOM 697 C CA . LYS A 1 85 ? -1.456 19.849 0.962 1.00 41.88 85 LYS A CA 1
ATOM 698 C C . LYS A 1 85 ? -1.974 19.526 2.354 1.00 41.88 85 LYS A C 1
ATOM 700 O O . LYS A 1 85 ? -3.169 19.659 2.604 1.00 41.88 85 LYS A O 1
ATOM 705 N N . SER A 1 86 ? -1.071 19.151 3.254 1.00 42.59 86 SER A N 1
ATOM 706 C CA . SER A 1 86 ? -1.268 19.335 4.682 1.00 42.59 86 SER A CA 1
ATOM 707 C C . SER A 1 86 ? -1.452 20.838 4.885 1.00 42.59 86 SER A C 1
ATOM 709 O O . SER A 1 86 ? -0.496 21.617 4.938 1.00 42.59 86 SER A O 1
ATOM 711 N N . LYS A 1 87 ? -2.713 21.281 4.838 1.00 37.62 87 LYS A N 1
ATOM 712 C CA . LYS A 1 87 ? -3.095 22.606 5.306 1.00 37.62 87 LYS A CA 1
ATOM 713 C C . LYS A 1 87 ? -2.924 22.567 6.817 1.00 37.62 87 LYS A C 1
ATOM 715 O O . LYS A 1 87 ? -3.752 22.006 7.528 1.00 37.62 87 LYS A O 1
ATOM 720 N N . LYS A 1 88 ? -1.791 23.113 7.238 1.00 39.19 88 LYS A N 1
ATOM 721 C CA . LYS A 1 88 ? -1.553 23.600 8.588 1.00 39.19 88 LYS A CA 1
ATOM 722 C C . LYS A 1 88 ? -2.552 24.700 8.945 1.00 39.19 88 LYS A C 1
ATOM 724 O O . LYS A 1 88 ? -2.982 25.417 8.008 1.00 39.19 88 LYS A O 1
#

Radius of gyration: 14.44 Å; chains: 1; bounding box: 26×52×29 Å

Secondary structure (DSSP, 8-state):
-----------SEEEEE-SSEEEEEETTEEEEEETTT-GGGGS--HHHHH--EEETTTEEEETTTTEEEEHHHHH-TTTS--------